Protein AF-A0A937QRJ3-F1 (afdb_monomer)

Radius of gyration: 14.85 Å; Cα contacts (8 Å, |Δi|>4): 29; chains: 1; bounding box: 27×21×41 Å

Sequence (70 aa):
LRAHLTADKSSVPFREMAAELNMSEGAVRVAAHRLRRRYRELLWDEIAQTVTTEDQIDQEIRDLFAALAR

Solvent-accessible surface area (backbone atoms only — not comparable to full-atom values): 4228 Å² total; per-residue (Å²): 118,76,80,60,65,81,47,62,91,88,77,62,65,46,65,60,54,10,62,77,66,77,43,52,46,68,55,44,53,53,52,51,53,52,50,45,52,54,49,50,53,55,51,50,58,53,45,56,73,70,46,95,50,77,88,46,41,71,55,52,54,50,52,52,51,60,64,66,74,110

Secondary structure (DSSP, 8-state):
-GGGTSS-TTS--HHHHHHHTTS-HHHHHHHHHHHHHHHHHHHHHHHHHHSSSGGGHHHHHHHHHHHHT-

Structure (mmCIF, N/CA/C/O backbone):
data_AF-A0A937QRJ3-F1
#
_entry.id   AF-A0A937QRJ3-F1
#
loop_
_atom_site.group_PDB
_atom_site.id
_atom_site.type_symbol
_atom_site.label_atom_id
_atom_site.label_alt_id
_atom_site.label_comp_id
_atom_site.label_asym_id
_atom_site.label_entity_id
_atom_site.label_seq_id
_atom_site.pdbx_PDB_ins_code
_atom_site.Cartn_x
_atom_site.Cartn_y
_atom_site.Cartn_z
_atom_site.occupancy
_atom_site.B_iso_or_equiv
_atom_site.auth_seq_id
_atom_site.auth_comp_id
_atom_site.auth_asym_id
_atom_site.auth_atom_id
_atom_site.pdbx_PDB_model_num
ATOM 1 N N . LEU A 1 1 ? -3.529 -3.305 -14.440 1.00 51.84 1 LEU A N 1
ATOM 2 C CA . LEU A 1 1 ? -2.738 -2.811 -13.277 1.00 51.84 1 LEU A CA 1
ATOM 3 C C . LEU A 1 1 ? -3.312 -3.203 -11.904 1.00 51.84 1 LEU A C 1
ATOM 5 O O . LEU A 1 1 ? -2.555 -3.762 -11.123 1.00 51.84 1 LEU A O 1
ATOM 9 N N . ARG A 1 2 ? -4.602 -2.972 -11.583 1.00 46.53 2 ARG A N 1
ATOM 10 C CA . ARG A 1 2 ? -5.175 -3.281 -10.243 1.00 46.53 2 ARG A CA 1
ATOM 11 C C . ARG A 1 2 ? -5.102 -4.763 -9.827 1.00 46.53 2 ARG A C 1
ATOM 13 O O . ARG A 1 2 ? -4.686 -5.035 -8.710 1.00 46.53 2 ARG A O 1
ATOM 20 N N . ALA A 1 3 ? -5.409 -5.702 -10.727 1.00 51.09 3 ALA A N 1
ATOM 21 C CA . ALA A 1 3 ? -5.407 -7.144 -10.429 1.00 51.09 3 ALA A CA 1
ATOM 22 C C . ALA A 1 3 ? -4.029 -7.716 -10.021 1.00 51.09 3 ALA A C 1
ATOM 24 O O . ALA A 1 3 ? -3.951 -8.771 -9.404 1.00 51.09 3 ALA A O 1
ATOM 25 N N . HIS A 1 4 ? -2.928 -7.015 -10.313 1.00 53.19 4 HIS A N 1
ATOM 26 C CA . HIS A 1 4 ? -1.573 -7.478 -9.988 1.00 53.19 4 HIS A CA 1
ATOM 27 C C . HIS A 1 4 ? -1.046 -6.954 -8.646 1.00 53.19 4 HIS A C 1
ATOM 29 O O . HIS A 1 4 ? 0.065 -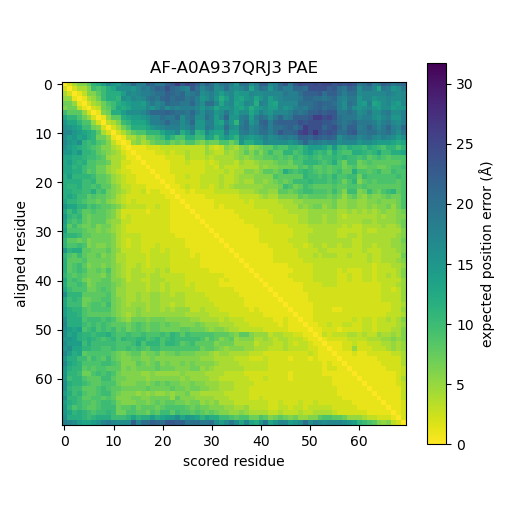7.306 -8.248 1.00 53.19 4 HIS A O 1
ATOM 35 N N . LEU A 1 5 ? -1.797 -6.096 -7.949 1.00 53.78 5 LEU A N 1
ATOM 36 C CA . LEU A 1 5 ? -1.379 -5.564 -6.647 1.00 53.78 5 LEU A CA 1
ATOM 37 C C . LEU A 1 5 ? -1.600 -6.570 -5.517 1.00 53.78 5 LEU A C 1
ATOM 39 O O . LEU A 1 5 ? -0.769 -6.636 -4.613 1.00 53.78 5 LEU A O 1
ATOM 43 N N . THR A 1 6 ? -2.653 -7.375 -5.635 1.00 56.91 6 THR A N 1
ATOM 44 C CA . THR A 1 6 ? -3.043 -8.456 -4.720 1.00 56.91 6 THR A CA 1
ATOM 45 C C . THR A 1 6 ? -2.495 -9.829 -5.111 1.00 56.91 6 THR A C 1
ATOM 47 O O . THR A 1 6 ? -2.455 -10.718 -4.270 1.00 56.91 6 THR A O 1
ATOM 50 N N . ALA A 1 7 ? -2.055 -10.013 -6.360 1.00 48.34 7 ALA A N 1
ATOM 51 C CA . ALA A 1 7 ? -1.519 -11.288 -6.831 1.00 48.34 7 ALA A CA 1
ATOM 52 C C . ALA A 1 7 ? -0.077 -11.537 -6.350 1.00 48.34 7 ALA A C 1
ATOM 54 O O . ALA A 1 7 ? 0.764 -10.628 -6.341 1.00 48.34 7 ALA A O 1
ATOM 55 N N . ASP A 1 8 ? 0.189 -12.798 -6.000 1.00 50.34 8 ASP A N 1
ATOM 56 C CA . ASP A 1 8 ? 1.488 -13.323 -5.585 1.00 50.34 8 ASP A CA 1
ATOM 57 C C . ASP A 1 8 ? 2.593 -12.989 -6.611 1.00 50.34 8 ASP A C 1
ATOM 59 O O . ASP A 1 8 ? 2.355 -12.890 -7.822 1.00 50.34 8 ASP A O 1
ATOM 63 N N . LYS A 1 9 ? 3.827 -12.802 -6.122 1.00 51.94 9 LYS A N 1
ATOM 64 C CA . LYS A 1 9 ? 5.015 -12.372 -6.889 1.00 51.94 9 LYS A CA 1
ATOM 65 C C . LYS A 1 9 ? 5.289 -13.236 -8.129 1.00 51.94 9 LYS A C 1
ATOM 67 O O . LYS A 1 9 ? 6.003 -12.784 -9.022 1.00 51.94 9 LYS A O 1
ATOM 72 N N . SER A 1 10 ? 4.752 -14.451 -8.166 1.00 50.66 10 SER A N 1
ATOM 73 C CA . SER A 1 10 ? 4.948 -15.479 -9.188 1.00 50.66 10 SER A CA 1
ATOM 74 C C . SER A 1 10 ? 4.037 -15.357 -10.418 1.00 50.66 10 SER A C 1
ATOM 76 O O . SER A 1 10 ? 4.365 -15.943 -11.444 1.00 50.66 10 SER A O 1
ATOM 78 N N . SER A 1 11 ? 2.940 -14.591 -10.366 1.00 56.03 11 SER A N 1
ATOM 79 C CA . SER A 1 11 ? 1.925 -14.574 -11.442 1.00 56.03 11 SER A CA 1
ATOM 80 C C . SER A 1 11 ? 1.939 -13.319 -12.327 1.00 56.03 11 SER A C 1
ATOM 82 O O . SER A 1 11 ? 1.070 -13.158 -13.184 1.00 56.03 11 SER A O 1
ATOM 84 N N . VAL A 1 12 ? 2.868 -12.386 -12.114 1.00 63.34 12 VAL A N 1
ATOM 85 C CA . VAL A 1 12 ? 2.866 -11.104 -12.830 1.00 63.34 12 VAL A CA 1
ATOM 86 C C . VAL A 1 12 ? 3.873 -11.145 -13.987 1.00 63.34 12 VAL A C 1
ATOM 88 O O . VAL A 1 12 ? 5.079 -11.155 -13.719 1.00 63.34 12 VAL A O 1
ATOM 91 N N . PRO A 1 13 ? 3.434 -11.130 -15.264 1.00 73.62 13 PRO A N 1
ATOM 92 C CA . PRO A 1 13 ? 4.338 -11.149 -16.410 1.00 73.62 13 PRO A CA 1
ATOM 93 C C . PRO A 1 13 ? 4.978 -9.765 -16.590 1.00 73.62 13 PRO A C 1
ATOM 95 O O . PRO A 1 13 ? 4.591 -8.959 -17.433 1.00 73.62 13 PRO A O 1
ATOM 98 N N . PHE A 1 14 ? 5.989 -9.461 -15.769 1.00 78.38 14 PHE A N 1
ATOM 99 C CA . PHE A 1 14 ? 6.697 -8.175 -15.795 1.00 78.38 14 PHE A CA 1
ATOM 100 C C . PHE A 1 14 ? 7.298 -7.848 -17.165 1.00 78.38 14 PHE A C 1
ATOM 102 O O . PHE A 1 14 ? 7.423 -6.672 -17.494 1.00 78.38 14 PHE A O 1
ATOM 109 N N . ARG A 1 15 ? 7.631 -8.867 -17.966 1.00 79.88 15 ARG A N 1
ATOM 110 C CA . ARG A 1 15 ? 8.112 -8.713 -19.343 1.00 79.88 15 ARG A CA 1
ATOM 111 C C . ARG A 1 15 ? 7.036 -8.170 -20.288 1.00 79.88 15 ARG A C 1
ATOM 113 O O . ARG A 1 15 ? 7.333 -7.278 -21.073 1.00 79.88 15 ARG A O 1
ATOM 120 N N . GLU A 1 16 ? 5.811 -8.679 -20.207 1.00 83.31 16 GLU A N 1
ATOM 121 C CA . GLU A 1 16 ? 4.700 -8.227 -21.058 1.00 83.31 16 GLU A CA 1
ATOM 122 C C . GLU A 1 16 ? 4.298 -6.797 -20.694 1.00 83.31 16 GLU A C 1
ATOM 124 O O . GLU A 1 16 ? 4.247 -5.927 -21.557 1.00 83.31 16 GLU A O 1
ATOM 129 N N . MET A 1 17 ? 4.171 -6.506 -19.397 1.00 84.50 17 MET 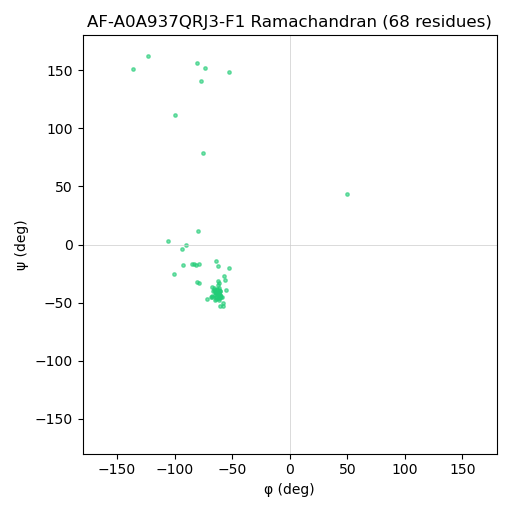A N 1
ATOM 130 C CA . MET A 1 17 ? 3.908 -5.139 -18.936 1.00 84.50 17 MET A CA 1
ATOM 131 C C . MET A 1 17 ? 5.035 -4.163 -19.293 1.00 84.50 17 MET A C 1
ATOM 133 O O . MET A 1 17 ? 4.772 -2.996 -19.554 1.00 84.50 17 MET A O 1
ATOM 137 N N . ALA A 1 18 ? 6.294 -4.605 -19.288 1.00 88.00 18 ALA A N 1
ATOM 138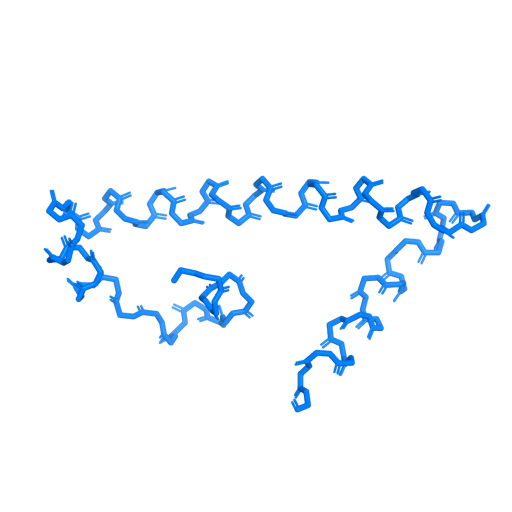 C CA . ALA A 1 18 ? 7.423 -3.780 -19.716 1.00 88.00 18 ALA A CA 1
ATOM 139 C C . ALA A 1 18 ? 7.307 -3.378 -21.190 1.00 88.00 18 ALA A C 1
ATOM 141 O O . ALA A 1 18 ? 7.531 -2.211 -21.513 1.00 88.00 18 ALA A O 1
ATOM 142 N N . ALA A 1 19 ? 6.886 -4.308 -22.052 1.00 87.19 19 ALA A N 1
ATOM 143 C CA . ALA A 1 19 ? 6.611 -4.021 -23.454 1.00 87.19 19 ALA A CA 1
ATOM 144 C C . ALA A 1 19 ? 5.429 -3.049 -23.617 1.00 87.19 19 ALA A C 1
ATOM 146 O O . ALA A 1 19 ? 5.563 -2.049 -24.316 1.00 87.19 19 ALA A O 1
ATOM 147 N N . GLU A 1 20 ? 4.309 -3.283 -22.926 1.00 89.25 20 GLU A N 1
ATOM 148 C CA . GLU A 1 20 ? 3.133 -2.397 -22.981 1.00 89.25 20 GLU A CA 1
ATOM 149 C C . GLU A 1 20 ? 3.427 -0.975 -22.482 1.00 89.25 20 GLU A C 1
ATOM 151 O O . GLU A 1 20 ? 2.911 0.003 -23.020 1.00 89.25 20 GLU A O 1
ATOM 156 N N . LEU A 1 21 ? 4.263 -0.851 -21.448 1.00 88.12 21 LEU A N 1
ATOM 157 C CA . LEU A 1 21 ? 4.582 0.424 -20.807 1.00 88.12 21 LEU A CA 1
ATOM 158 C C . LEU A 1 21 ? 5.801 1.128 -21.424 1.00 88.12 21 LEU A C 1
ATOM 160 O O . LEU A 1 21 ? 6.157 2.206 -20.953 1.00 88.12 21 LEU A O 1
ATOM 164 N N . ASN A 1 22 ? 6.451 0.546 -22.442 1.00 91.94 22 ASN A N 1
ATOM 165 C CA . ASN A 1 22 ? 7.732 1.022 -22.990 1.00 91.94 22 ASN A CA 1
ATOM 166 C C . ASN A 1 22 ? 8.790 1.277 -21.895 1.00 91.94 22 ASN A C 1
ATOM 168 O O . ASN A 1 22 ? 9.501 2.283 -21.882 1.00 91.94 22 ASN A O 1
ATOM 172 N N . MET A 1 23 ? 8.889 0.351 -20.942 1.00 91.81 23 MET A N 1
ATOM 173 C CA . MET A 1 23 ? 9.821 0.404 -19.815 1.00 91.81 23 MET A CA 1
ATOM 174 C C . MET A 1 23 ? 10.707 -0.840 -19.799 1.00 91.81 23 MET A C 1
ATOM 176 O O . MET A 1 23 ? 10.377 -1.866 -20.380 1.00 91.81 23 MET A O 1
ATOM 180 N N . SER A 1 24 ? 11.833 -0.793 -19.085 1.00 92.81 24 SER A N 1
ATOM 181 C CA . SER A 1 24 ? 12.581 -2.019 -18.796 1.00 92.81 24 SER A CA 1
ATOM 182 C C . SER A 1 24 ? 11.853 -2.863 -17.744 1.00 92.81 24 SER A C 1
ATOM 184 O O . SER A 1 24 ? 11.175 -2.330 -16.862 1.00 92.81 24 SER A O 1
ATOM 186 N N . GLU A 1 25 ? 12.043 -4.185 -17.768 1.00 89.56 25 GLU A N 1
ATOM 187 C CA . GLU A 1 25 ? 11.471 -5.088 -16.755 1.00 89.56 25 GLU A CA 1
ATOM 188 C C . GLU A 1 25 ? 11.873 -4.676 -15.325 1.00 89.56 25 GLU A C 1
ATOM 190 O O . GLU A 1 25 ? 11.053 -4.684 -14.404 1.00 89.56 25 GLU A O 1
ATOM 195 N N . GLY A 1 26 ? 13.124 -4.233 -15.143 1.00 89.19 26 GLY A N 1
ATOM 196 C CA . GLY A 1 26 ? 13.611 -3.696 -13.871 1.00 89.19 26 GLY A CA 1
ATOM 197 C C . GLY A 1 26 ? 12.851 -2.443 -13.426 1.00 89.19 26 GLY A C 1
ATOM 198 O O . GLY A 1 26 ? 12.453 -2.346 -12.263 1.00 89.19 26 GLY A O 1
ATOM 199 N N . ALA A 1 27 ? 12.578 -1.514 -14.346 1.00 89.56 27 ALA A N 1
ATOM 200 C CA . ALA A 1 27 ? 11.811 -0.308 -14.048 1.00 89.56 27 ALA A CA 1
ATOM 201 C C . ALA A 1 27 ? 10.353 -0.632 -13.675 1.00 89.56 27 ALA A C 1
ATOM 203 O O . ALA A 1 27 ? 9.829 -0.062 -12.715 1.00 89.56 27 ALA A O 1
ATOM 204 N N . VAL A 1 28 ? 9.722 -1.599 -14.352 1.00 89.75 28 VAL A N 1
ATOM 205 C CA . VAL A 1 28 ? 8.371 -2.069 -14.000 1.00 89.75 28 VAL A CA 1
ATOM 206 C C . VAL A 1 28 ? 8.348 -2.724 -12.619 1.00 89.75 28 VAL A C 1
ATOM 208 O O . VAL A 1 28 ? 7.450 -2.439 -11.828 1.00 89.75 28 VAL A O 1
ATOM 211 N N . ARG A 1 29 ? 9.348 -3.543 -12.267 1.00 86.12 29 ARG A N 1
ATOM 212 C CA . ARG A 1 29 ? 9.451 -4.137 -10.920 1.00 86.12 29 ARG A CA 1
ATOM 213 C C . ARG A 1 29 ? 9.548 -3.071 -9.830 1.00 86.12 29 ARG A C 1
ATOM 215 O O . ARG A 1 29 ? 8.841 -3.159 -8.826 1.00 86.12 29 ARG A O 1
ATOM 222 N N . VAL A 1 30 ? 10.375 -2.045 -10.035 1.00 91.06 30 VAL A N 1
ATOM 223 C CA . VAL A 1 30 ? 10.515 -0.923 -9.091 1.00 91.06 30 VAL A CA 1
ATOM 2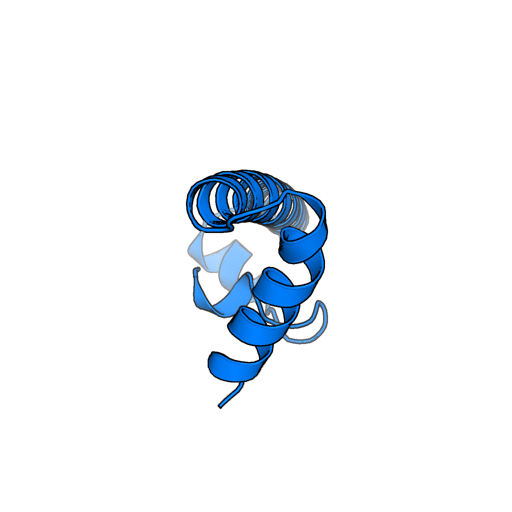24 C C . VAL A 1 30 ? 9.211 -0.131 -8.980 1.00 91.06 30 VAL A C 1
ATOM 226 O O . VAL A 1 30 ? 8.773 0.180 -7.870 1.00 91.06 30 VAL A O 1
ATOM 229 N N . ALA A 1 31 ? 8.561 0.171 -10.107 1.00 89.00 31 ALA A N 1
ATOM 230 C CA . ALA A 1 31 ? 7.273 0.859 -10.124 1.00 89.00 31 ALA A CA 1
ATOM 231 C C . ALA A 1 31 ? 6.192 0.051 -9.388 1.00 89.00 31 ALA A C 1
ATOM 233 O O . ALA A 1 31 ? 5.493 0.594 -8.532 1.00 89.00 31 ALA A O 1
ATOM 234 N N . ALA A 1 32 ? 6.112 -1.258 -9.637 1.00 87.69 32 ALA A N 1
ATOM 235 C CA . ALA A 1 32 ? 5.173 -2.151 -8.970 1.00 87.69 32 ALA A CA 1
ATOM 236 C C . ALA A 1 32 ? 5.451 -2.265 -7.463 1.00 87.69 32 ALA A C 1
ATOM 238 O O . ALA A 1 32 ? 4.516 -2.284 -6.666 1.00 87.69 32 ALA A O 1
ATOM 239 N N . HIS A 1 33 ? 6.721 -2.311 -7.049 1.00 86.81 33 HIS A N 1
ATOM 240 C CA . HIS A 1 33 ? 7.090 -2.299 -5.632 1.00 86.81 33 HIS A CA 1
ATOM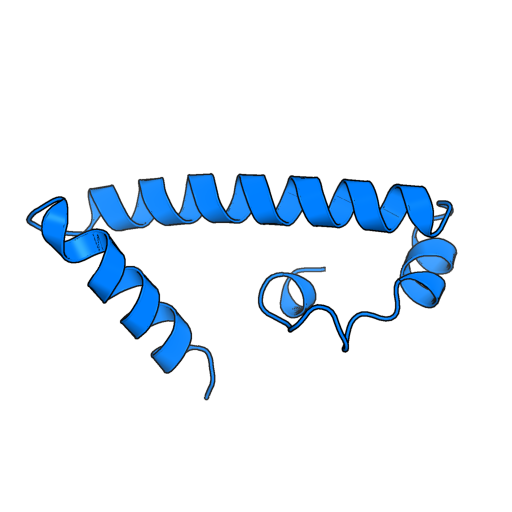 241 C C . HIS A 1 33 ? 6.628 -1.008 -4.943 1.00 86.81 33 HIS A C 1
ATOM 243 O O . HIS A 1 33 ? 5.990 -1.052 -3.892 1.00 86.81 33 HIS A O 1
ATOM 249 N N . ARG A 1 34 ? 6.893 0.147 -5.565 1.00 91.00 34 ARG A N 1
ATOM 250 C CA . ARG A 1 34 ? 6.460 1.458 -5.064 1.00 91.00 34 ARG A CA 1
ATOM 251 C C . ARG A 1 34 ? 4.939 1.550 -4.957 1.00 91.00 34 ARG A C 1
ATOM 253 O O . ARG A 1 34 ? 4.429 2.030 -3.950 1.00 91.00 34 ARG A O 1
ATOM 260 N N . LEU A 1 35 ? 4.228 1.063 -5.972 1.00 90.06 35 LEU A N 1
ATOM 261 C CA . LEU A 1 35 ? 2.770 1.078 -6.009 1.00 90.06 35 LEU A CA 1
ATOM 262 C C . LEU A 1 35 ? 2.166 0.194 -4.915 1.00 90.06 35 LEU A C 1
ATOM 264 O O . LEU A 1 35 ? 1.256 0.639 -4.228 1.00 90.06 35 LEU A O 1
ATOM 268 N N . ARG A 1 36 ? 2.703 -1.015 -4.701 1.00 86.56 36 ARG A N 1
ATOM 269 C CA . ARG A 1 36 ? 2.262 -1.904 -3.612 1.00 86.56 36 ARG A CA 1
ATOM 270 C C . ARG A 1 36 ? 2.482 -1.289 -2.238 1.00 86.56 36 ARG A C 1
ATOM 272 O O . ARG A 1 36 ? 1.605 -1.396 -1.388 1.00 86.56 36 ARG A O 1
ATOM 279 N N . ARG A 1 37 ? 3.628 -0.635 -2.026 1.00 88.56 37 ARG A N 1
ATOM 280 C CA . ARG A 1 37 ? 3.907 0.066 -0.770 1.00 88.56 37 ARG A CA 1
ATOM 281 C C . ARG A 1 37 ? 2.877 1.169 -0.517 1.00 88.56 37 ARG A C 1
ATOM 283 O O . ARG A 1 37 ? 2.229 1.146 0.519 1.00 88.56 37 ARG A O 1
ATOM 290 N N . ARG A 1 38 ? 2.677 2.065 -1.489 1.00 92.75 38 ARG A N 1
ATOM 291 C CA . ARG A 1 38 ? 1.700 3.158 -1.377 1.00 92.75 38 ARG A CA 1
ATOM 292 C C . ARG A 1 38 ? 0.273 2.642 -1.198 1.00 92.75 38 ARG A C 1
ATOM 294 O O . ARG A 1 38 ? -0.487 3.208 -0.430 1.00 92.75 38 ARG A O 1
ATOM 301 N N . TYR A 1 39 ? -0.092 1.581 -1.915 1.00 90.44 39 TYR A N 1
ATOM 302 C CA . TYR A 1 39 ? -1.402 0.954 -1.768 1.00 90.44 39 TYR A CA 1
ATOM 303 C C . TYR A 1 39 ? -1.610 0.428 -0.349 1.00 90.44 39 TYR A C 1
ATOM 305 O O . TYR A 1 39 ? -2.664 0.667 0.220 1.00 90.44 39 TYR A O 1
ATOM 313 N N . ARG A 1 40 ? -0.603 -0.236 0.234 1.00 88.69 40 ARG A N 1
ATOM 314 C CA . ARG A 1 40 ? -0.676 -0.718 1.616 1.00 88.69 40 ARG A CA 1
ATOM 315 C C . ARG A 1 40 ? -0.841 0.428 2.608 1.00 88.69 40 ARG A C 1
ATOM 317 O O . ARG A 1 40 ? -1.683 0.309 3.478 1.00 88.69 40 ARG A O 1
ATOM 324 N N . GLU A 1 41 ? -0.062 1.499 2.466 1.00 92.56 41 GLU A N 1
ATOM 325 C CA . GLU A 1 41 ? -0.156 2.685 3.332 1.00 92.56 41 GLU A CA 1
ATOM 326 C C . GLU A 1 41 ? -1.576 3.275 3.283 1.00 92.56 41 GLU A C 1
ATOM 328 O O . GLU A 1 41 ? -2.242 3.349 4.306 1.00 92.56 41 GLU A O 1
ATOM 333 N N . LEU A 1 42 ? -2.097 3.550 2.081 1.00 94.00 42 LEU A N 1
ATOM 334 C CA . LEU A 1 42 ? -3.449 4.098 1.914 1.00 94.00 42 LEU A CA 1
ATOM 335 C C . LEU A 1 42 ? -4.552 3.155 2.407 1.00 94.00 42 LEU A C 1
ATOM 337 O O . LEU A 1 42 ? -5.541 3.610 2.967 1.00 94.00 42 LEU A O 1
ATOM 341 N N . LEU A 1 43 ? -4.408 1.848 2.175 1.00 91.06 43 LEU A N 1
ATOM 342 C CA . LEU A 1 43 ? -5.376 0.862 2.649 1.00 91.06 43 LEU A CA 1
ATOM 343 C C . LEU A 1 43 ? -5.409 0.815 4.178 1.00 91.06 43 LEU A C 1
ATOM 345 O O . LEU A 1 43 ? -6.483 0.711 4.761 1.00 91.06 43 LEU A O 1
ATOM 349 N N . TRP A 1 44 ? -4.240 0.891 4.812 1.00 92.88 44 TRP A N 1
ATOM 350 C CA . TRP A 1 44 ? -4.124 0.905 6.265 1.00 92.88 44 TRP A CA 1
ATOM 351 C C . TRP A 1 44 ? -4.789 2.155 6.848 1.00 92.88 44 TRP A C 1
ATOM 353 O O . TRP A 1 44 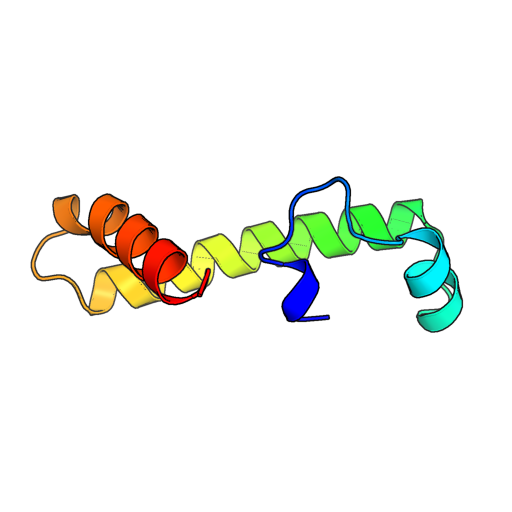? -5.610 2.031 7.754 1.00 92.88 44 TRP A O 1
ATOM 363 N N . ASP A 1 45 ? -4.504 3.328 6.278 1.00 93.31 45 ASP A N 1
ATOM 364 C CA . ASP A 1 45 ? -5.094 4.601 6.703 1.00 93.31 45 ASP A CA 1
ATOM 365 C C . ASP A 1 45 ? -6.623 4.608 6.553 1.00 93.3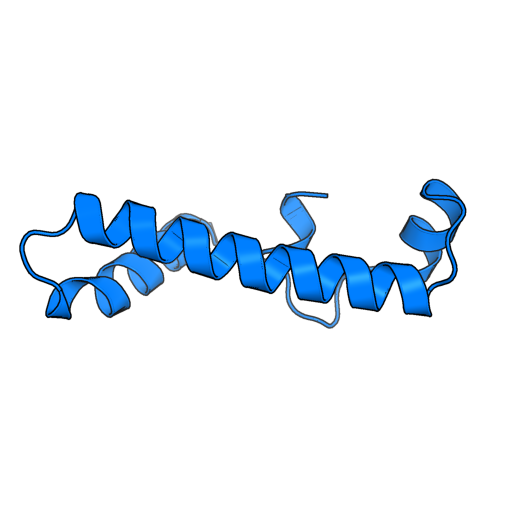1 45 ASP A C 1
ATOM 367 O O . ASP A 1 45 ? -7.335 5.128 7.411 1.00 93.31 45 ASP A O 1
ATOM 371 N N . GLU A 1 46 ? -7.150 4.030 5.472 1.00 95.19 46 GLU A N 1
ATOM 372 C CA . GLU A 1 46 ? -8.595 3.939 5.251 1.00 95.19 46 GLU A CA 1
ATOM 373 C C . GLU A 1 46 ? -9.253 3.002 6.272 1.00 95.19 46 GLU A C 1
ATOM 375 O O . GLU A 1 46 ? -10.253 3.355 6.889 1.00 95.19 46 GLU A O 1
ATOM 380 N N . ILE A 1 47 ? -8.662 1.828 6.516 1.00 93.75 47 ILE A N 1
ATOM 381 C CA . ILE A 1 47 ? -9.195 0.865 7.488 1.00 93.75 47 ILE A CA 1
ATOM 382 C C . ILE A 1 47 ? -9.153 1.441 8.904 1.00 93.75 47 ILE A C 1
ATOM 384 O O . ILE A 1 47 ? -10.136 1.315 9.635 1.00 93.75 47 ILE A O 1
ATOM 388 N N . ALA A 1 48 ? -8.072 2.132 9.274 1.00 93.50 48 ALA A N 1
ATOM 389 C CA . ALA A 1 48 ? -7.936 2.797 10.569 1.00 93.50 48 ALA A CA 1
ATOM 390 C C . ALA A 1 48 ? -9.072 3.798 10.849 1.00 93.50 48 ALA A C 1
ATOM 392 O O . ALA A 1 48 ? -9.462 3.976 11.998 1.00 93.50 48 ALA A O 1
ATOM 393 N N . GLN A 1 49 ? -9.641 4.414 9.807 1.00 93.81 49 GLN A N 1
ATOM 394 C CA . GLN A 1 49 ? -10.786 5.324 9.930 1.00 93.81 49 GLN A CA 1
ATOM 395 C C . GLN A 1 49 ? -12.132 4.602 10.097 1.00 93.81 49 GLN A 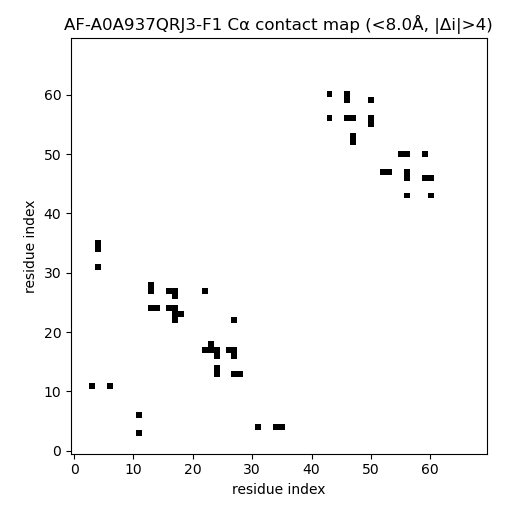C 1
ATOM 397 O O . GLN A 1 49 ? -13.116 5.228 10.487 1.00 93.81 49 GLN A O 1
ATOM 402 N N . THR A 1 50 ? -12.198 3.306 9.786 1.00 93.56 50 THR A N 1
ATOM 403 C CA . THR A 1 50 ? -13.438 2.510 9.837 1.00 93.56 50 THR A CA 1
ATOM 404 C C . THR A 1 50 ? -13.559 1.644 11.086 1.00 93.56 50 THR A C 1
ATOM 406 O O . THR A 1 50 ? -14.673 1.311 11.495 1.00 93.56 50 THR A O 1
ATOM 409 N N . VAL A 1 51 ? -12.433 1.282 11.702 1.00 94.31 51 VAL A N 1
ATOM 410 C CA . VAL A 1 51 ? -12.409 0.457 12.912 1.00 94.31 51 VAL A CA 1
ATOM 411 C C . VAL A 1 51 ? -12.702 1.280 14.162 1.00 94.31 51 VAL A C 1
ATOM 413 O O . VAL A 1 51 ? -12.502 2.492 14.206 1.00 94.31 51 VAL A O 1
ATOM 416 N N . THR A 1 52 ? -13.180 0.610 15.209 1.00 93.44 52 THR A N 1
ATOM 417 C CA . THR A 1 52 ? -13.460 1.268 16.494 1.00 93.44 52 THR A CA 1
ATOM 418 C C . THR A 1 52 ? -12.185 1.457 17.316 1.00 93.44 52 THR A C 1
ATOM 420 O O . THR A 1 52 ? -12.074 2.437 18.051 1.00 93.44 52 THR A O 1
ATOM 423 N N . THR A 1 53 ? -11.225 0.534 17.198 1.00 92.56 53 THR A N 1
ATOM 424 C CA . THR A 1 53 ? -9.922 0.596 17.876 1.00 92.56 53 THR A CA 1
ATOM 425 C C . THR A 1 53 ? -8.783 0.208 16.928 1.00 92.56 53 THR A C 1
ATOM 427 O O . THR A 1 53 ? -8.974 -0.576 16.000 1.00 92.56 53 THR A O 1
ATOM 430 N N . GLU A 1 54 ? -7.580 0.751 17.145 1.00 88.12 54 GLU A N 1
ATOM 431 C CA . GLU A 1 54 ? -6.413 0.511 16.273 1.00 88.12 54 GLU A CA 1
ATOM 432 C C . GLU A 1 54 ? -5.986 -0.969 16.234 1.00 88.12 54 GLU A C 1
ATOM 434 O O . GLU A 1 54 ? -5.534 -1.485 15.215 1.00 88.12 54 GLU A O 1
ATOM 439 N N . ASP A 1 55 ? -6.192 -1.687 17.331 1.00 92.25 55 ASP A N 1
ATOM 440 C CA . ASP A 1 55 ? -5.936 -3.117 17.501 1.00 92.25 55 ASP A CA 1
ATOM 441 C C . ASP A 1 55 ? -6.813 -4.015 16.604 1.00 92.25 55 ASP A C 1
ATOM 443 O O . ASP A 1 55 ? -6.483 -5.184 16.388 1.00 92.25 55 ASP A O 1
ATOM 447 N N . GLN A 1 56 ? -7.882 -3.477 16.009 1.00 94.12 56 GLN A N 1
ATOM 448 C CA . GLN A 1 56 ? -8.722 -4.195 15.044 1.00 94.12 56 GLN A CA 1
ATOM 449 C C . GLN A 1 56 ? -8.169 -4.166 13.616 1.00 94.12 56 GLN A C 1
ATOM 451 O O . GLN A 1 56 ? -8.583 -4.982 12.792 1.00 94.12 56 GLN A O 1
ATOM 456 N N . ILE A 1 57 ? -7.231 -3.268 13.300 1.00 92.06 57 ILE A N 1
ATOM 457 C CA . ILE A 1 57 ? -6.835 -3.018 11.909 1.00 92.06 57 ILE A CA 1
ATOM 458 C C . ILE A 1 57 ? -6.255 -4.269 11.240 1.00 92.06 57 ILE A C 1
ATOM 460 O O . ILE A 1 57 ? -6.635 -4.619 10.122 1.00 92.06 57 ILE A O 1
ATOM 464 N N . ASP A 1 58 ? -5.361 -4.979 11.927 1.00 90.69 58 ASP A N 1
ATOM 465 C CA . ASP A 1 58 ? -4.739 -6.187 11.381 1.00 90.69 58 ASP A CA 1
ATOM 466 C C . ASP A 1 58 ? -5.771 -7.283 11.078 1.00 90.69 58 ASP A C 1
ATOM 468 O O . ASP A 1 58 ? -5.590 -8.064 10.140 1.00 90.69 58 ASP A O 1
ATOM 472 N N . GLN A 1 59 ? -6.835 -7.365 11.882 1.00 93.50 59 GLN A N 1
ATOM 473 C CA . GLN A 1 59 ? -7.925 -8.312 11.669 1.00 93.50 59 GLN A CA 1
ATOM 474 C C . GLN A 1 59 ? -8.777 -7.899 10.467 1.00 93.50 59 GLN A C 1
ATOM 476 O O . GLN A 1 59 ? -8.985 -8.717 9.573 1.00 93.50 59 GLN A O 1
ATOM 481 N N . GLU A 1 60 ? -9.160 -6.628 10.387 1.00 94.69 60 GLU A N 1
ATOM 482 C CA . GLU A 1 60 ? -9.970 -6.100 9.288 1.00 94.69 60 GLU A CA 1
ATOM 483 C C . GLU A 1 60 ? -9.254 -6.235 7.931 1.00 94.69 60 GLU A C 1
ATOM 485 O O . GLU A 1 60 ? -9.855 -6.632 6.934 1.00 94.69 60 GLU A O 1
ATOM 490 N N . ILE A 1 61 ? -7.932 -6.015 7.886 1.00 90.31 61 ILE A N 1
ATOM 491 C CA . ILE A 1 61 ? -7.116 -6.257 6.685 1.00 90.31 61 ILE A CA 1
ATOM 492 C C . ILE A 1 61 ? -7.214 -7.721 6.233 1.00 90.31 61 ILE A C 1
ATOM 494 O O . ILE A 1 61 ? -7.348 -7.995 5.035 1.00 90.31 61 ILE A O 1
ATOM 498 N N . ARG A 1 62 ? -7.115 -8.675 7.169 1.00 89.12 62 ARG A N 1
ATOM 499 C CA . ARG A 1 62 ? -7.213 -10.107 6.847 1.00 89.12 62 ARG A CA 1
ATOM 500 C C . ARG A 1 62 ? -8.595 -10.455 6.309 1.00 89.12 62 ARG A C 1
ATOM 502 O O . ARG A 1 62 ? -8.678 -11.138 5.288 1.00 89.12 62 ARG A O 1
ATOM 509 N N . ASP A 1 63 ? -9.643 -9.964 6.957 1.00 91.88 63 ASP A N 1
ATOM 510 C CA . ASP A 1 63 ? -11.027 -10.250 6.583 1.00 91.88 63 ASP A CA 1
ATOM 511 C C . ASP A 1 63 ? -11.375 -9.648 5.217 1.00 91.88 63 ASP A C 1
ATOM 513 O O . ASP A 1 63 ? -11.962 -10.332 4.373 1.00 91.88 63 ASP A O 1
ATOM 517 N N . LEU A 1 64 ? -10.905 -8.430 4.933 1.00 89.88 64 LEU A N 1
ATOM 518 C CA . LEU A 1 64 ? -11.029 -7.806 3.618 1.00 89.88 64 LEU A CA 1
ATOM 519 C C . LEU A 1 64 ? -10.387 -8.666 2.521 1.00 89.88 64 LEU A C 1
ATOM 521 O O . LEU A 1 64 ? -11.017 -8.944 1.498 1.00 89.88 64 LEU A O 1
ATOM 525 N N . PHE A 1 65 ? -9.141 -9.113 2.709 1.00 87.19 65 PHE A N 1
ATOM 526 C CA . PHE A 1 65 ? -8.481 -9.956 1.709 1.00 87.19 65 PHE A CA 1
ATOM 527 C C . PHE A 1 65 ? -9.156 -11.323 1.561 1.00 87.19 65 PHE A C 1
ATOM 529 O O . PHE A 1 65 ? -9.278 -11.807 0.436 1.00 87.19 65 PHE A O 1
ATOM 536 N N . ALA A 1 66 ? -9.639 -11.923 2.652 1.00 88.12 66 ALA A N 1
ATOM 537 C CA . ALA A 1 66 ? -10.397 -13.171 2.604 1.00 88.12 66 ALA A CA 1
ATOM 538 C C . ALA A 1 66 ? -11.719 -13.016 1.832 1.00 88.12 66 ALA A C 1
ATOM 540 O O . ALA A 1 66 ? -12.096 -13.906 1.069 1.00 88.12 66 ALA A O 1
ATOM 541 N N . ALA A 1 67 ? -12.405 -11.879 1.977 1.00 89.31 67 ALA A N 1
ATOM 542 C CA . ALA A 1 67 ? -13.622 -11.574 1.230 1.00 89.31 67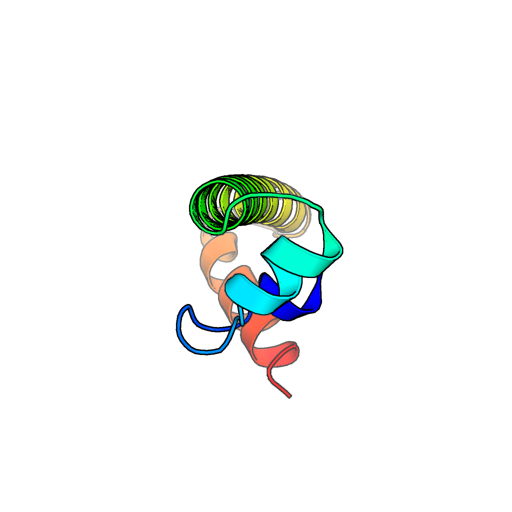 ALA A CA 1
ATOM 543 C C . ALA A 1 67 ? -13.359 -11.376 -0.275 1.00 89.31 67 ALA A C 1
ATOM 545 O O . ALA A 1 67 ? -14.178 -11.790 -1.095 1.00 89.31 67 ALA A O 1
ATOM 546 N N . LEU A 1 68 ? -12.217 -10.777 -0.635 1.00 84.88 68 LEU A N 1
ATOM 547 C CA . LEU A 1 68 ? -11.813 -10.507 -2.022 1.00 84.88 68 LEU A CA 1
ATOM 548 C C . LEU A 1 68 ? -11.194 -11.710 -2.751 1.00 84.88 68 LEU A C 1
ATOM 550 O O . LEU A 1 68 ? -11.110 -11.689 -3.975 1.00 84.88 68 LEU A O 1
ATOM 554 N N . ALA A 1 69 ? -10.743 -12.738 -2.032 1.00 77.75 69 ALA A N 1
ATOM 555 C CA . ALA A 1 69 ? -10.121 -13.936 -2.607 1.00 77.75 69 ALA A CA 1
ATOM 556 C C . ALA A 1 69 ? -11.131 -14.958 -3.173 1.00 77.75 69 ALA A C 1
ATOM 558 O O . ALA A 1 69 ? -10.755 -16.100 -3.445 1.00 77.75 69 ALA A O 1
ATOM 559 N N . ARG A 1 70 ? -12.402 -14.567 -3.305 1.00 53.75 70 ARG A N 1
ATOM 560 C CA . ARG A 1 70 ? -13.514 -15.423 -3.723 1.00 53.75 70 ARG A CA 1
ATOM 561 C C . ARG A 1 70 ? -13.817 -15.308 -5.215 1.00 53.75 70 ARG A C 1
ATOM 563 O O . ARG A 1 70 ? -13.725 -14.183 -5.752 1.00 53.75 70 ARG A O 1
#

Mean predicted aligned error: 6.95 Å

pLDDT: mean 82.73, std 14.88, range [46.53, 95.19]

Foldseek 3Di:
DVVVLLDDPPPDPLVVVCVVVVHDSVVSVVVSVVVNVVVVVVLLVVQCVVDPDNVCSVVVVVVVSVVVVD

Nearest PDB structures (foldseek):
  8sps-assembly1_M  TM=8.756E-01  e=3.385E+00  Homo sapiens
  1di1-assembly2_B  TM=6.896E-01  e=4.393E+00  Penicillium roqueforti
  4xic-assembly2_D  TM=7.148E-01  e=6.493E+00  Drosophila melanogaster